Protein AF-A0A321LPD8-F1 (afdb_monomer)

Sequence (137 aa):
MNRRIETPFNSIENAQHYIKLLGETVAEAKGDIDHEIELATTQKSQRHVQALRLVEYNLEKLEGYLSAVGRTLNDLRSLRRLLLEEKPVARKAEHPRPATISQPAANPAPDSIPLRFGKWGRLQNVNTIPSARIRGL

Secondary structure (DSSP, 8-state):
-------TTSSHHHHHHHHHHHHHHHHHHHHHHHHHHHHHHHTT-HHHHHHHHHHHHHHHHHHHHHHHHHHHHHHHHHHHHHHHHSS--------------------PPP---------------------------

Structure (mmCIF, N/CA/C/O backbone):
data_AF-A0A321LPD8-F1
#
_entry.id   AF-A0A321LPD8-F1
#
loop_
_atom_site.group_PDB
_atom_site.id
_atom_site.type_symbol
_atom_site.label_atom_id
_atom_site.label_alt_id
_atom_site.label_comp_id
_atom_site.label_asym_id
_atom_site.label_entity_id
_atom_site.label_seq_id
_atom_site.pdbx_PDB_ins_code
_atom_site.Cartn_x
_atom_site.Cartn_y
_atom_site.Cartn_z
_atom_site.occupancy
_atom_site.B_iso_or_equiv
_atom_site.auth_seq_id
_atom_site.auth_comp_id
_atom_site.auth_asym_id
_atom_site.auth_atom_id
_atom_site.pdbx_PDB_model_num
ATOM 1 N N . MET A 1 1 ? 15.276 -32.677 -18.043 1.00 35.47 1 MET A N 1
ATOM 2 C CA . MET A 1 1 ? 14.279 -31.587 -18.138 1.00 35.47 1 MET A CA 1
ATOM 3 C C . MET A 1 1 ? 14.650 -30.501 -17.132 1.00 35.47 1 MET A C 1
ATOM 5 O O . MET A 1 1 ? 14.386 -30.672 -15.949 1.00 35.47 1 MET A O 1
ATOM 9 N N . ASN A 1 2 ? 15.313 -29.424 -17.567 1.00 41.00 2 ASN A N 1
ATOM 10 C CA . ASN A 1 2 ? 15.616 -28.283 -16.695 1.00 41.00 2 ASN A CA 1
ATOM 11 C C . ASN A 1 2 ? 14.328 -27.496 -16.440 1.00 41.00 2 ASN A C 1
ATOM 13 O O . ASN A 1 2 ? 13.975 -26.618 -17.227 1.00 41.00 2 ASN A O 1
ATOM 17 N N . ARG A 1 3 ? 13.631 -27.792 -15.339 1.00 48.41 3 ARG A N 1
ATOM 18 C CA . ARG A 1 3 ? 12.664 -26.856 -14.758 1.00 48.41 3 ARG A CA 1
ATOM 19 C C . ARG A 1 3 ? 13.488 -25.661 -14.275 1.00 48.41 3 ARG A C 1
ATOM 21 O O . ARG A 1 3 ? 14.029 -25.693 -13.174 1.00 48.41 3 ARG A O 1
ATOM 28 N N . ARG A 1 4 ? 13.690 -24.653 -15.133 1.00 56.25 4 ARG A N 1
ATOM 29 C CA . ARG A 1 4 ? 14.154 -23.344 -14.663 1.00 56.25 4 ARG A CA 1
ATOM 30 C C . ARG A 1 4 ? 13.108 -22.924 -13.645 1.00 56.25 4 ARG A C 1
ATOM 32 O O . ARG A 1 4 ? 11.960 -22.721 -14.017 1.00 56.25 4 ARG A O 1
ATOM 39 N N . ILE A 1 5 ? 13.472 -22.937 -12.371 1.00 57.66 5 ILE A N 1
ATOM 40 C CA . ILE A 1 5 ? 12.623 -22.416 -11.309 1.00 57.66 5 ILE A CA 1
ATOM 41 C C . ILE A 1 5 ? 12.406 -20.957 -11.701 1.00 57.66 5 ILE A C 1
ATOM 43 O O . ILE A 1 5 ? 13.352 -20.170 -11.679 1.00 57.66 5 ILE A O 1
ATOM 47 N N . GLU A 1 6 ? 11.214 -20.628 -12.195 1.00 55.97 6 GLU A N 1
ATOM 48 C CA . GLU A 1 6 ? 10.826 -19.251 -12.467 1.00 55.97 6 GLU A CA 1
ATOM 49 C C . GLU A 1 6 ? 10.708 -18.575 -11.109 1.00 55.97 6 GLU A C 1
ATOM 51 O O . GLU A 1 6 ? 9.672 -18.597 -10.452 1.00 55.97 6 GLU A O 1
ATOM 56 N N . THR A 1 7 ? 11.837 -18.074 -10.617 1.00 65.62 7 THR A N 1
ATOM 57 C CA . THR A 1 7 ? 11.855 -17.313 -9.383 1.00 65.62 7 THR A CA 1
ATOM 58 C C . THR A 1 7 ? 11.102 -16.004 -9.636 1.00 65.62 7 THR A C 1
ATOM 60 O O . THR A 1 7 ? 11.285 -15.389 -10.694 1.00 65.62 7 THR A O 1
ATOM 63 N N . PRO A 1 8 ? 10.272 -15.542 -8.684 1.00 65.69 8 PRO A N 1
ATOM 64 C CA . PRO A 1 8 ? 9.448 -14.337 -8.842 1.00 65.69 8 PRO A CA 1
ATOM 65 C C . PRO A 1 8 ? 10.264 -13.053 -9.108 1.00 65.69 8 PRO A C 1
ATOM 67 O O . PRO A 1 8 ? 9.717 -12.024 -9.485 1.00 65.69 8 PRO A O 1
ATOM 70 N N . PHE A 1 9 ? 11.590 -13.114 -8.962 1.00 75.94 9 PHE A N 1
ATOM 71 C CA . PHE A 1 9 ? 12.514 -11.989 -9.120 1.00 75.94 9 PHE A CA 1
ATOM 72 C C . PHE A 1 9 ? 13.560 -12.210 -10.221 1.00 75.94 9 PHE A C 1
ATOM 74 O O . PHE A 1 9 ? 14.625 -11.600 -10.208 1.00 75.94 9 PHE A O 1
ATOM 81 N N . ASN A 1 10 ? 13.285 -13.091 -11.185 1.00 80.62 10 ASN A N 1
ATOM 82 C CA . ASN A 1 10 ? 14.197 -13.378 -12.300 1.00 80.62 10 ASN A CA 1
ATOM 83 C C . ASN A 1 10 ? 14.346 -12.227 -13.321 1.00 80.62 10 ASN A C 1
ATOM 85 O O . ASN A 1 10 ? 15.219 -12.289 -14.186 1.00 80.62 10 ASN A O 1
ATOM 89 N N . SER A 1 11 ? 13.493 -11.203 -13.257 1.00 84.31 11 SER A N 1
ATOM 90 C CA . SER A 1 11 ? 13.489 -10.055 -14.167 1.00 84.31 11 SER A CA 1
ATOM 91 C C . SER A 1 11 ? 12.855 -8.826 -13.511 1.00 84.31 11 SER A C 1
ATOM 93 O O . SER A 1 11 ? 12.091 -8.948 -12.550 1.00 84.31 11 SER A O 1
ATOM 95 N N . ILE A 1 12 ? 13.159 -7.636 -14.043 1.00 85.62 12 ILE A N 1
ATOM 96 C CA . ILE A 1 12 ? 12.582 -6.362 -13.575 1.00 85.62 12 ILE A CA 1
ATOM 97 C C . ILE A 1 12 ? 11.066 -6.354 -13.807 1.00 85.62 12 ILE A C 1
ATOM 99 O O . ILE A 1 12 ? 10.311 -5.847 -12.982 1.00 85.62 12 ILE A O 1
ATOM 103 N N . GLU A 1 13 ? 10.613 -6.964 -14.901 1.00 85.25 13 GLU A N 1
ATOM 104 C CA . GLU A 1 13 ? 9.205 -7.102 -15.255 1.00 85.25 13 GLU A CA 1
ATOM 105 C C . GLU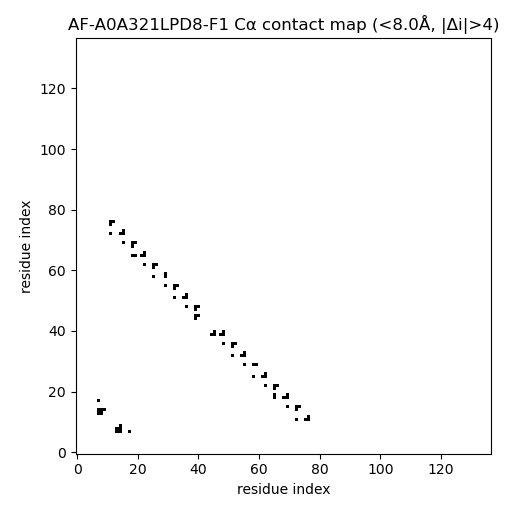 A 1 13 ? 8.445 -7.967 -14.233 1.00 85.25 13 GLU A C 1
ATOM 107 O O . GLU A 1 13 ? 7.360 -7.589 -13.789 1.00 85.25 13 GLU A O 1
ATOM 112 N N . ASN A 1 14 ? 9.036 -9.088 -13.805 1.00 87.25 14 ASN A N 1
ATOM 113 C CA . ASN A 1 14 ? 8.447 -9.956 -12.783 1.00 87.25 14 ASN A CA 1
ATOM 114 C C . ASN A 1 14 ? 8.459 -9.292 -11.395 1.00 87.25 14 ASN A C 1
ATOM 116 O O . ASN A 1 14 ? 7.451 -9.299 -10.691 1.00 87.25 14 ASN A O 1
ATOM 120 N N . ALA A 1 15 ? 9.551 -8.603 -11.045 1.00 90.25 15 ALA A N 1
ATOM 121 C CA . ALA A 1 15 ? 9.624 -7.815 -9.816 1.00 90.25 15 ALA A CA 1
ATOM 122 C C . ALA A 1 15 ? 8.554 -6.707 -9.778 1.00 90.25 15 ALA A C 1
ATOM 124 O O . ALA A 1 15 ? 7.912 -6.508 -8.750 1.00 90.25 15 ALA A O 1
ATOM 125 N N . GLN A 1 16 ? 8.306 -6.019 -10.899 1.00 88.75 16 GLN A N 1
ATOM 126 C CA . GLN A 1 16 ? 7.247 -5.010 -10.999 1.00 88.75 16 GLN A CA 1
ATOM 127 C C . GLN A 1 16 ? 5.859 -5.622 -10.767 1.00 88.75 16 GLN A C 1
ATOM 129 O O . GLN A 1 16 ? 5.040 -5.035 -10.058 1.00 88.75 16 GLN A O 1
ATOM 134 N N . HIS A 1 17 ? 5.596 -6.797 -11.343 1.00 89.00 17 HIS A N 1
ATOM 135 C CA . HIS A 1 17 ? 4.343 -7.515 -11.121 1.00 89.00 17 HIS A CA 1
ATOM 136 C C . HIS A 1 17 ? 4.185 -7.906 -9.646 1.00 89.00 17 HIS A C 1
ATOM 138 O O . HIS A 1 17 ? 3.147 -7.628 -9.049 1.00 89.00 17 HIS A O 1
ATOM 144 N N . TYR A 1 18 ? 5.231 -8.450 -9.024 1.00 92.31 18 TYR A N 1
ATOM 145 C CA . TYR A 1 18 ? 5.203 -8.808 -7.608 1.00 92.31 18 TYR A CA 1
ATOM 146 C C . TYR A 1 18 ? 4.922 -7.603 -6.700 1.00 92.31 18 TYR A C 1
ATOM 148 O O . TYR A 1 18 ? 4.088 -7.690 -5.805 1.00 92.31 18 TYR A O 1
ATOM 156 N N . ILE A 1 19 ? 5.563 -6.454 -6.949 1.00 93.38 19 ILE A N 1
ATOM 157 C CA . ILE A 1 19 ? 5.321 -5.226 -6.172 1.00 93.38 19 ILE A CA 1
ATOM 158 C C . ILE A 1 19 ? 3.871 -4.751 -6.310 1.00 93.38 19 ILE A C 1
ATOM 160 O O . ILE A 1 19 ? 3.298 -4.260 -5.339 1.00 93.38 19 ILE A O 1
ATOM 164 N N . LYS A 1 20 ? 3.258 -4.929 -7.485 1.00 91.12 20 LYS A N 1
ATOM 165 C CA . LYS A 1 20 ? 1.841 -4.620 -7.685 1.00 91.12 20 LYS A CA 1
ATOM 166 C C . LYS A 1 20 ? 0.943 -5.532 -6.845 1.00 91.12 20 LYS A C 1
ATOM 168 O O . LYS A 1 20 ? 0.102 -5.016 -6.119 1.00 91.12 20 LYS A O 1
ATOM 173 N N . LEU A 1 21 ? 1.158 -6.848 -6.909 1.00 94.38 21 LEU A N 1
ATOM 174 C CA . LEU A 1 21 ? 0.396 -7.825 -6.120 1.00 94.38 21 LEU A CA 1
ATOM 175 C C . LEU A 1 21 ? 0.543 -7.562 -4.619 1.00 94.38 21 LEU A C 1
ATOM 177 O O . LEU A 1 21 ? -0.440 -7.540 -3.890 1.00 94.38 21 LEU A O 1
ATOM 181 N N . LEU A 1 22 ? 1.764 -7.275 -4.166 1.00 94.69 22 LEU A N 1
ATOM 182 C CA . LEU A 1 22 ? 2.019 -6.919 -2.776 1.00 94.69 22 LEU A CA 1
ATOM 183 C C . LEU A 1 22 ? 1.276 -5.638 -2.368 1.00 94.69 22 LEU A C 1
ATOM 185 O O . LEU A 1 22 ? 0.743 -5.571 -1.267 1.00 94.69 22 LEU A O 1
ATOM 189 N N . GLY A 1 23 ? 1.211 -4.635 -3.248 1.00 95.19 23 GLY A N 1
ATOM 190 C CA . GLY A 1 23 ? 0.423 -3.424 -3.012 1.00 95.19 23 GLY A CA 1
ATOM 191 C C . GLY A 1 23 ? -1.075 -3.703 -2.868 1.00 95.19 23 GLY A C 1
ATOM 192 O O . GLY A 1 23 ? -1.711 -3.130 -1.989 1.00 95.19 23 GLY A O 1
ATOM 193 N N . GLU A 1 24 ? -1.623 -4.608 -3.681 1.00 94.75 24 GLU A N 1
ATOM 194 C CA . GLU A 1 24 ? -3.024 -5.046 -3.590 1.00 94.75 24 GLU A CA 1
ATOM 195 C C . GLU A 1 24 ? -3.299 -5.743 -2.246 1.00 94.75 24 GLU A C 1
ATOM 197 O O . GLU A 1 24 ? -4.239 -5.369 -1.548 1.00 94.75 24 GLU A O 1
ATOM 202 N N . THR A 1 25 ? -2.427 -6.663 -1.819 1.00 96.50 25 THR A N 1
ATOM 203 C CA . THR A 1 25 ? -2.537 -7.333 -0.510 1.00 96.50 25 THR A CA 1
ATOM 204 C C . THR A 1 25 ? -2.419 -6.359 0.665 1.00 96.50 25 THR A C 1
ATOM 206 O O . THR A 1 25 ? -3.123 -6.497 1.661 1.00 96.50 25 THR A O 1
ATOM 209 N N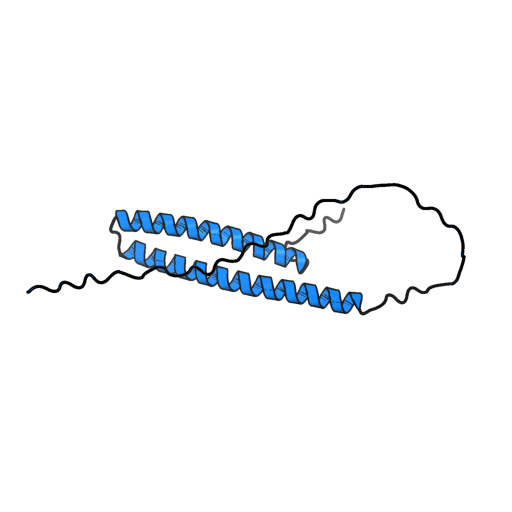 . VAL A 1 26 ? -1.544 -5.352 0.575 1.00 95.38 26 VAL A N 1
ATOM 210 C CA . VAL A 1 26 ? -1.430 -4.317 1.618 1.00 95.38 26 VAL A CA 1
ATOM 211 C C . VAL A 1 26 ? -2.699 -3.467 1.690 1.00 95.38 26 VAL A C 1
ATOM 213 O O . VAL A 1 26 ? -3.129 -3.125 2.788 1.00 95.38 26 VAL A O 1
ATOM 216 N N . ALA A 1 27 ? -3.317 -3.142 0.552 1.00 93.50 27 ALA A N 1
ATOM 2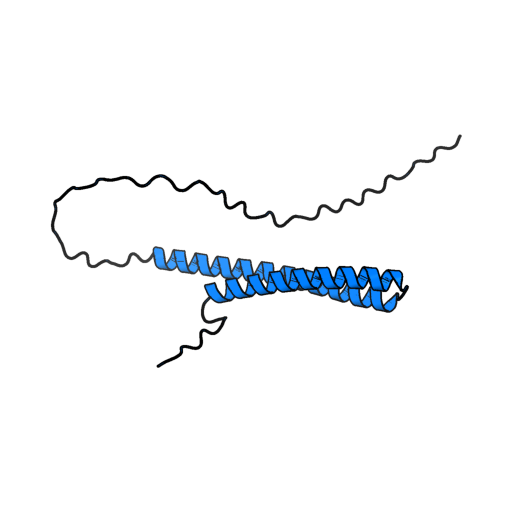17 C CA . ALA A 1 27 ? -4.573 -2.396 0.523 1.00 93.50 27 ALA A CA 1
ATOM 218 C C . ALA A 1 27 ? -5.739 -3.191 1.137 1.00 93.50 27 ALA A C 1
ATOM 220 O O . ALA A 1 27 ? -6.540 -2.615 1.870 1.00 93.50 27 ALA A O 1
ATOM 221 N N . GLU A 1 28 ? -5.804 -4.501 0.889 1.00 94.69 28 GLU A N 1
ATOM 222 C CA . GLU A 1 28 ? -6.766 -5.403 1.537 1.00 94.69 28 GLU A CA 1
ATOM 223 C C . GLU A 1 28 ? -6.564 -5.429 3.058 1.00 94.69 28 GLU A C 1
ATOM 225 O O . GLU A 1 28 ? -7.489 -5.128 3.808 1.00 94.69 28 GLU A O 1
ATOM 230 N N . ALA A 1 29 ? -5.324 -5.641 3.513 1.00 96.31 29 ALA A N 1
ATOM 231 C CA . ALA A 1 29 ? -4.995 -5.652 4.937 1.00 96.31 29 ALA A CA 1
ATOM 232 C C . ALA A 1 29 ? -5.325 -4.324 5.647 1.00 96.31 29 ALA A C 1
ATOM 234 O O . ALA A 1 29 ? -5.665 -4.328 6.828 1.00 96.31 29 ALA A O 1
ATOM 235 N N . LYS A 1 30 ? -5.241 -3.178 4.956 1.00 95.69 30 LYS A N 1
ATOM 236 C CA . LYS A 1 30 ? -5.697 -1.890 5.510 1.00 95.69 30 LYS A CA 1
ATOM 237 C C . LYS A 1 30 ? -7.203 -1.893 5.769 1.00 95.69 30 LYS A C 1
ATOM 239 O O . LYS A 1 30 ? -7.611 -1.479 6.846 1.00 95.69 30 LYS A O 1
ATOM 244 N N . GLY A 1 31 ? -8.000 -2.400 4.827 1.00 94.44 31 GLY A N 1
ATOM 245 C CA . GLY A 1 31 ? -9.450 -2.521 4.999 1.00 94.44 31 GLY A CA 1
ATOM 246 C C . GLY A 1 31 ? -9.833 -3.399 6.193 1.00 94.44 31 GLY A C 1
ATOM 247 O O . GLY A 1 31 ? -10.727 -3.039 6.958 1.00 94.44 31 GLY A O 1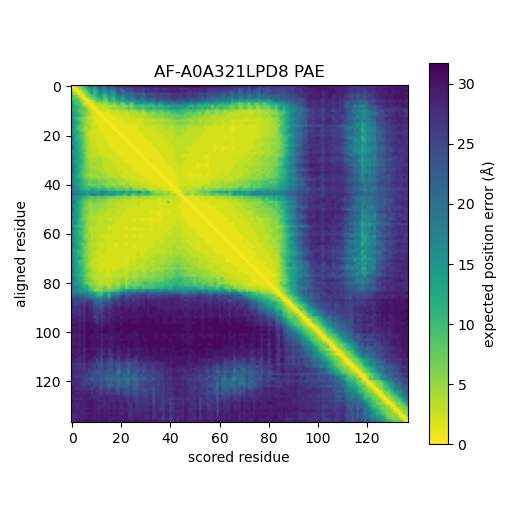
ATOM 248 N N . ASP A 1 32 ? -9.109 -4.500 6.406 1.00 96.56 32 ASP A N 1
ATOM 249 C CA . ASP A 1 32 ? -9.308 -5.369 7.573 1.00 96.56 32 ASP A CA 1
ATOM 250 C C . ASP A 1 32 ? -8.995 -4.641 8.891 1.00 96.56 32 ASP A C 1
ATOM 252 O O . ASP A 1 32 ? -9.752 -4.736 9.859 1.00 96.56 32 ASP A O 1
ATOM 256 N N . ILE A 1 33 ? -7.901 -3.872 8.932 1.00 96.69 33 ILE A N 1
ATOM 257 C CA . ILE A 1 33 ? -7.519 -3.089 10.116 1.00 96.69 33 ILE A CA 1
ATOM 258 C C . ILE A 1 33 ? -8.518 -1.964 10.394 1.00 96.69 33 ILE A C 1
ATOM 260 O O . ILE A 1 33 ? -8.841 -1.728 11.558 1.00 96.69 33 ILE A O 1
ATOM 264 N N . ASP A 1 34 ? -9.044 -1.304 9.363 1.00 94.75 34 ASP A N 1
ATOM 265 C CA . ASP A 1 34 ? -10.083 -0.284 9.520 1.00 94.75 34 ASP A CA 1
ATOM 266 C C . ASP A 1 34 ? -11.332 -0.880 10.184 1.00 94.75 34 ASP A C 1
ATOM 268 O O . ASP A 1 34 ? -11.859 -0.315 11.148 1.00 94.75 34 ASP A O 1
ATOM 272 N N . HIS A 1 35 ? -11.746 -2.076 9.753 1.00 95.38 35 HIS A N 1
ATOM 273 C CA . HIS A 1 35 ? -12.846 -2.804 10.381 1.00 95.38 35 HIS A CA 1
ATOM 274 C C . HIS A 1 35 ? -12.539 -3.182 11.841 1.00 95.38 35 HIS A C 1
ATOM 276 O O . HIS A 1 35 ? -13.363 -2.975 12.736 1.00 95.38 35 HIS A O 1
ATOM 282 N N . GLU A 1 36 ? -11.330 -3.673 12.120 1.00 94.94 36 GLU A N 1
ATOM 283 C CA . GLU A 1 36 ? -10.890 -4.019 13.477 1.00 94.94 36 GLU A CA 1
ATOM 284 C C . GLU A 1 36 ? -10.892 -2.788 14.407 1.00 94.94 36 GLU A C 1
ATOM 286 O O . GLU A 1 36 ? -11.276 -2.874 15.578 1.00 94.94 36 GLU A O 1
ATOM 291 N N . ILE A 1 37 ? -10.518 -1.610 13.893 1.00 94.56 37 ILE A N 1
ATOM 292 C CA . ILE A 1 37 ? -10.563 -0.342 14.633 1.00 94.56 37 ILE A CA 1
ATOM 293 C C . ILE A 1 37 ? -12.004 0.020 15.006 1.00 94.56 37 ILE A C 1
ATOM 295 O O . ILE A 1 37 ? -12.255 0.423 16.150 1.00 94.56 37 ILE A O 1
ATOM 299 N N . GLU A 1 38 ? -12.955 -0.118 14.081 1.00 94.88 38 GLU A N 1
ATOM 300 C CA . GLU A 1 38 ? -14.380 0.128 14.341 1.00 94.88 38 GLU A CA 1
ATOM 301 C C . GLU A 1 38 ? -14.919 -0.803 15.441 1.00 94.88 38 GLU A C 1
ATOM 303 O O . GLU A 1 38 ? -15.580 -0.354 16.392 1.00 94.88 38 GLU A O 1
ATOM 308 N N . LEU A 1 39 ? -14.563 -2.090 15.375 1.00 94.00 39 LEU A N 1
ATOM 309 C CA . LEU A 1 39 ? -14.928 -3.088 16.382 1.00 94.00 39 LEU A CA 1
ATOM 310 C C . LEU A 1 39 ? -14.311 -2.771 17.753 1.00 94.00 39 LEU A C 1
ATOM 312 O O . LEU A 1 39 ? -15.016 -2.758 18.768 1.00 94.00 39 LEU A O 1
ATOM 316 N N . ALA A 1 40 ? -13.013 -2.466 17.804 1.00 92.38 40 ALA A N 1
ATOM 317 C CA . ALA A 1 40 ? -12.302 -2.135 19.038 1.00 92.38 40 ALA A CA 1
ATOM 318 C C . ALA A 1 40 ? -12.818 -0.837 19.686 1.00 92.38 40 ALA A C 1
ATOM 320 O O . ALA A 1 40 ? -12.855 -0.719 20.918 1.00 92.38 40 ALA A O 1
ATOM 321 N N . THR A 1 41 ? -13.259 0.120 18.864 1.00 91.75 41 THR A N 1
ATOM 322 C CA . THR A 1 41 ? -13.867 1.378 19.318 1.00 91.75 41 THR A CA 1
ATOM 323 C C . THR A 1 41 ? -15.221 1.117 19.970 1.00 91.75 41 THR A C 1
ATOM 325 O O . THR A 1 41 ? -15.472 1.603 21.076 1.00 91.75 41 THR A O 1
ATOM 328 N N . THR A 1 42 ? -16.056 0.276 19.351 1.00 92.19 42 THR A N 1
ATOM 329 C CA . THR A 1 42 ? -17.341 -0.168 19.921 1.00 92.19 42 THR A CA 1
ATOM 330 C C . THR A 1 42 ? -17.156 -0.870 21.269 1.00 92.19 42 THR A C 1
ATOM 332 O O . THR A 1 42 ? -17.905 -0.627 22.214 1.00 92.19 42 THR A O 1
ATOM 335 N N . GLN A 1 43 ? -16.105 -1.682 21.395 1.00 91.62 43 GLN A N 1
ATOM 336 C CA . GLN A 1 43 ? -15.751 -2.394 22.628 1.00 91.62 43 GLN A CA 1
ATOM 337 C C . GLN A 1 43 ? -15.080 -1.505 23.696 1.00 91.62 43 GLN A C 1
ATOM 339 O O . GLN A 1 43 ? -14.720 -1.993 24.766 1.00 91.62 43 GLN A O 1
ATOM 344 N N . LYS A 1 44 ? -14.906 -0.198 23.436 1.00 87.50 44 LYS A N 1
ATOM 345 C CA . LYS A 1 44 ? -14.266 0.786 24.334 1.00 87.50 44 LYS A CA 1
ATOM 346 C C . LYS A 1 44 ? -12.840 0.410 24.768 1.00 87.50 44 LYS A C 1
ATOM 348 O O . LYS A 1 44 ? -12.351 0.892 25.792 1.00 87.50 44 LYS A O 1
ATOM 353 N N . SER A 1 45 ? -12.131 -0.392 23.974 1.00 89.75 45 SER A N 1
ATOM 354 C CA . SER A 1 45 ? -10.757 -0.806 24.276 1.00 89.75 45 SER A CA 1
ATOM 355 C C . SER A 1 45 ? -9.747 0.219 23.752 1.00 89.75 45 SER A C 1
ATOM 357 O O . SER A 1 45 ? -9.139 0.054 22.697 1.00 89.75 45 SER A O 1
ATOM 359 N N . GLN A 1 46 ? -9.558 1.312 24.498 1.00 91.31 46 GLN A N 1
ATOM 360 C CA . GLN A 1 46 ? -8.719 2.449 24.081 1.00 91.31 46 GLN A CA 1
ATOM 361 C C . GLN A 1 46 ? -7.277 2.054 23.721 1.00 91.31 46 GLN A C 1
ATOM 363 O O . GLN A 1 46 ? -6.740 2.518 22.719 1.00 91.31 46 GLN A O 1
ATOM 368 N N . ARG A 1 47 ? -6.655 1.161 24.501 1.00 94.12 47 ARG A N 1
ATOM 369 C CA . ARG A 1 47 ? -5.292 0.680 24.219 1.00 94.12 47 ARG A CA 1
ATOM 370 C C . ARG A 1 47 ? -5.229 -0.126 22.919 1.00 94.12 47 ARG A C 1
ATOM 372 O O . ARG A 1 47 ? -4.256 -0.004 22.182 1.00 94.12 47 ARG A O 1
ATOM 379 N N . HIS A 1 48 ? -6.252 -0.937 22.642 1.00 93.12 48 HIS A N 1
ATOM 380 C CA . HIS A 1 48 ? -6.314 -1.733 21.419 1.00 93.12 48 HIS A CA 1
ATOM 381 C C . HIS A 1 48 ? -6.478 -0.831 20.193 1.00 93.12 48 HIS A C 1
ATOM 383 O O . HIS A 1 48 ? -5.714 -0.953 19.242 1.00 93.12 48 HIS A O 1
ATOM 389 N N . VAL A 1 49 ? -7.373 0.159 20.273 1.00 95.56 49 VAL A N 1
ATOM 390 C CA . VAL A 1 49 ? -7.552 1.168 19.219 1.00 95.56 49 VAL A CA 1
ATOM 391 C C . VAL A 1 49 ? -6.239 1.899 18.923 1.00 95.56 49 VAL A C 1
ATOM 393 O O . VAL A 1 49 ? -5.865 2.028 17.764 1.00 95.56 49 VAL A O 1
ATOM 396 N N . GLN A 1 50 ? -5.494 2.334 19.946 1.00 96.12 50 GLN A N 1
ATOM 397 C CA . GLN A 1 50 ? -4.197 2.997 19.742 1.00 96.12 50 GLN A CA 1
ATOM 398 C C . GLN A 1 50 ? -3.175 2.100 19.031 1.00 96.12 50 GLN A C 1
ATOM 400 O O . GLN A 1 50 ? -2.452 2.572 18.155 1.00 96.12 50 GLN A O 1
ATOM 405 N N . ALA A 1 51 ? -3.120 0.813 19.385 1.00 97.12 51 ALA A N 1
ATOM 406 C CA . ALA A 1 51 ? -2.240 -0.141 18.718 1.00 97.12 51 ALA A CA 1
ATOM 407 C C . ALA A 1 51 ? -2.626 -0.326 17.242 1.00 97.12 51 ALA A C 1
ATOM 409 O O . ALA A 1 51 ? -1.754 -0.284 16.378 1.00 97.12 51 ALA A O 1
ATOM 410 N N . LEU A 1 52 ? -3.920 -0.454 16.942 1.00 96.94 52 LEU A N 1
ATOM 411 C CA . LEU A 1 52 ? -4.408 -0.605 15.571 1.00 96.94 52 LEU A CA 1
ATOM 412 C C . LEU A 1 52 ? -4.163 0.648 14.719 1.00 96.94 52 LEU A C 1
ATOM 414 O O . LEU A 1 52 ? -3.732 0.523 13.579 1.00 96.94 52 LEU A O 1
ATOM 418 N N . ARG A 1 53 ? -4.305 1.855 15.285 1.00 96.38 53 ARG A N 1
ATOM 419 C CA . ARG A 1 53 ? -3.923 3.110 14.605 1.00 96.38 53 ARG A CA 1
ATOM 420 C C . ARG A 1 53 ? -2.435 3.159 14.248 1.00 96.38 53 ARG A C 1
ATOM 422 O O . ARG A 1 53 ? -2.056 3.696 13.211 1.00 96.38 53 ARG A O 1
ATOM 429 N N . LEU A 1 54 ? -1.572 2.586 15.089 1.00 97.69 54 LEU A N 1
ATOM 430 C CA . LEU A 1 54 ? -0.150 2.470 14.767 1.00 97.69 54 LEU A CA 1
ATOM 431 C C . LEU A 1 54 ? 0.092 1.473 13.623 1.00 97.69 54 LEU A C 1
ATOM 433 O O . LEU A 1 54 ? 0.980 1.694 12.799 1.00 97.69 54 LEU A O 1
ATOM 437 N N . VAL A 1 55 ? -0.677 0.383 13.559 1.00 97.50 55 VAL A N 1
ATOM 438 C CA . VAL A 1 55 ? -0.617 -0.580 12.448 1.00 97.50 55 VAL A CA 1
ATOM 439 C C . VAL A 1 55 ? -1.081 0.071 11.145 1.00 97.50 55 VAL A C 1
ATOM 441 O O . VAL A 1 55 ? -0.341 0.015 10.165 1.00 97.50 55 VAL A O 1
ATOM 444 N N . GLU A 1 56 ? -2.227 0.756 11.156 1.00 96.75 56 GLU A N 1
ATOM 445 C CA . GLU A 1 56 ? -2.768 1.532 10.028 1.00 96.75 56 GLU A CA 1
ATOM 446 C C . GLU A 1 56 ? -1.706 2.486 9.455 1.00 96.75 56 GLU A C 1
ATOM 448 O O . GLU A 1 56 ? -1.373 2.414 8.272 1.00 96.75 56 GLU A O 1
ATOM 453 N N . TYR A 1 57 ? -1.062 3.286 10.313 1.00 97.06 57 TYR A N 1
ATOM 454 C CA . TYR A 1 57 ? 0.022 4.186 9.906 1.00 97.06 57 TYR A CA 1
ATOM 455 C C . TYR A 1 57 ? 1.212 3.458 9.253 1.00 97.06 57 TYR A C 1
ATOM 457 O O . TYR A 1 57 ? 1.783 3.926 8.265 1.00 97.06 57 TYR A O 1
ATOM 465 N N . ASN A 1 58 ? 1.616 2.301 9.786 1.00 97.56 58 ASN A N 1
ATOM 466 C CA . ASN A 1 58 ? 2.705 1.525 9.192 1.00 97.56 58 ASN A CA 1
ATOM 467 C C . ASN A 1 58 ? 2.315 0.925 7.832 1.00 97.56 58 ASN A C 1
ATOM 469 O O . ASN A 1 58 ? 3.168 0.854 6.944 1.00 97.56 58 ASN A O 1
ATOM 473 N N . LEU A 1 59 ? 1.051 0.537 7.646 1.00 96.69 59 LEU A N 1
ATOM 474 C CA . LEU A 1 59 ? 0.538 0.055 6.364 1.00 96.69 59 LEU A CA 1
ATOM 475 C C . LEU A 1 59 ? 0.472 1.177 5.321 1.00 96.69 59 LEU A C 1
ATOM 477 O O . LEU A 1 59 ? 0.910 0.973 4.190 1.00 96.69 59 LEU A O 1
ATOM 481 N N . GLU A 1 60 ? 0.029 2.380 5.695 1.00 95.38 60 GLU A N 1
ATOM 482 C CA . GLU A 1 60 ? 0.092 3.561 4.819 1.00 95.38 60 GLU A CA 1
ATOM 483 C C . GLU A 1 60 ? 1.528 3.876 4.389 1.00 95.38 60 GLU A C 1
ATOM 485 O O . GLU A 1 60 ? 1.814 4.138 3.216 1.00 95.38 60 GLU A O 1
ATOM 490 N N . LYS A 1 61 ? 2.466 3.811 5.337 1.00 96.94 61 LYS A N 1
ATOM 491 C CA . LYS A 1 61 ? 3.887 4.014 5.057 1.00 96.94 61 LYS A CA 1
ATOM 492 C C . LYS A 1 61 ? 4.428 2.957 4.088 1.00 96.94 61 LYS A C 1
ATOM 494 O O . LYS A 1 61 ? 5.177 3.297 3.170 1.00 96.94 61 LYS A O 1
ATOM 499 N N . LEU A 1 62 ? 4.047 1.692 4.274 1.00 96.75 62 LEU A N 1
ATOM 500 C CA . LEU A 1 62 ? 4.430 0.594 3.389 1.00 96.75 62 LEU A CA 1
ATOM 501 C C . LEU A 1 62 ? 3.882 0.794 1.970 1.00 96.75 62 LEU A C 1
ATOM 503 O O . LEU A 1 62 ? 4.637 0.668 1.008 1.00 96.75 62 LEU A O 1
ATOM 507 N N . GLU A 1 63 ? 2.614 1.176 1.831 1.00 94.31 63 GLU A N 1
ATOM 508 C CA . GLU A 1 63 ? 1.987 1.493 0.543 1.00 94.31 63 GLU A CA 1
ATOM 509 C C . GLU A 1 63 ? 2.755 2.599 -0.206 1.00 94.31 63 GLU A C 1
ATOM 511 O O . GLU A 1 63 ? 3.065 2.467 -1.396 1.00 94.31 63 GLU A O 1
ATOM 516 N N . GLY A 1 64 ? 3.158 3.655 0.510 1.00 94.25 64 GLY A N 1
ATOM 517 C CA . GLY A 1 64 ? 4.000 4.721 -0.034 1.00 94.25 64 GLY A CA 1
ATOM 518 C C . GLY A 1 64 ? 5.339 4.210 -0.579 1.00 94.25 64 GLY A C 1
ATOM 519 O O . GLY A 1 64 ? 5.746 4.586 -1.684 1.00 94.25 64 GLY A O 1
ATOM 520 N N . TYR A 1 65 ? 6.010 3.313 0.150 1.00 95.81 65 TYR A N 1
ATOM 521 C CA . TYR A 1 65 ? 7.253 2.694 -0.317 1.00 95.81 65 TYR A CA 1
ATOM 522 C C . TYR A 1 65 ? 7.046 1.801 -1.538 1.00 95.81 65 TYR A C 1
ATOM 524 O O . TYR A 1 65 ? 7.822 1.896 -2.488 1.00 95.81 65 TYR A O 1
ATOM 532 N N . LEU A 1 66 ? 5.996 0.980 -1.561 1.00 95.00 66 LEU A N 1
ATOM 533 C CA . LEU A 1 66 ? 5.689 0.120 -2.707 1.00 95.00 66 LEU A CA 1
ATOM 534 C C . LEU A 1 66 ? 5.394 0.943 -3.964 1.00 95.00 66 LEU A C 1
ATOM 536 O O . LEU A 1 66 ? 5.868 0.603 -5.049 1.00 95.00 66 LEU A O 1
ATOM 540 N N . SER A 1 67 ? 4.703 2.076 -3.816 1.00 92.75 67 SER A N 1
ATOM 541 C CA . SER A 1 67 ? 4.486 3.028 -4.908 1.00 92.75 67 SER A CA 1
ATOM 542 C C . SER A 1 67 ? 5.804 3.592 -5.448 1.00 92.75 67 SER A C 1
ATOM 544 O O . SER A 1 67 ? 6.024 3.615 -6.662 1.00 92.75 67 SER A O 1
ATOM 546 N N . ALA A 1 68 ? 6.709 4.012 -4.559 1.00 94.44 68 ALA A N 1
ATOM 547 C CA . ALA A 1 68 ? 8.019 4.531 -4.946 1.00 94.44 68 ALA A CA 1
ATOM 548 C C . ALA A 1 68 ? 8.871 3.465 -5.656 1.00 94.44 68 ALA A C 1
ATOM 550 O O . ALA A 1 68 ? 9.413 3.726 -6.728 1.00 94.44 68 ALA A O 1
ATOM 551 N N . VAL A 1 69 ? 8.930 2.247 -5.110 1.00 94.62 69 VAL A N 1
ATOM 552 C CA . VAL A 1 69 ? 9.660 1.121 -5.710 1.00 94.62 69 VAL A CA 1
ATOM 553 C C . VAL A 1 69 ? 9.080 0.756 -7.076 1.00 94.62 69 VAL A C 1
ATOM 555 O O . VAL A 1 69 ? 9.834 0.592 -8.034 1.00 94.62 69 VAL A O 1
ATOM 558 N N . GLY A 1 70 ? 7.752 0.687 -7.204 1.00 93.12 70 GLY A N 1
ATOM 559 C CA . GLY A 1 70 ? 7.082 0.400 -8.473 1.00 93.12 70 GLY A CA 1
ATOM 560 C C . GLY A 1 70 ? 7.397 1.427 -9.565 1.00 93.12 70 GLY A C 1
ATOM 561 O O . GLY A 1 70 ? 7.614 1.046 -10.718 1.00 93.12 70 GLY A O 1
ATOM 562 N N . ARG A 1 71 ? 7.489 2.717 -9.209 1.00 93.00 71 ARG A N 1
ATOM 563 C CA . ARG A 1 71 ? 7.924 3.784 -10.128 1.00 93.00 71 ARG A CA 1
ATOM 564 C C . ARG A 1 71 ? 9.376 3.590 -10.561 1.00 93.00 71 ARG A C 1
ATOM 566 O O . ARG A 1 71 ? 9.624 3.511 -11.758 1.00 93.00 71 ARG A O 1
ATOM 573 N N . THR A 1 72 ? 10.296 3.390 -9.615 1.00 94.12 72 THR A N 1
ATOM 574 C CA . THR A 1 72 ? 11.716 3.142 -9.918 1.00 94.12 72 THR A CA 1
ATOM 575 C C . THR A 1 72 ? 11.903 1.936 -10.841 1.00 94.12 72 THR A C 1
ATOM 577 O O . THR A 1 72 ? 12.665 2.002 -11.803 1.00 94.12 72 THR A O 1
ATOM 580 N N . LEU A 1 73 ? 11.184 0.833 -10.603 1.00 92.00 73 LEU A N 1
ATOM 581 C CA . LEU A 1 73 ? 11.239 -0.347 -11.473 1.00 92.00 73 LEU A CA 1
ATOM 582 C C . LEU A 1 73 ? 10.731 -0.046 -12.889 1.00 92.00 73 LEU A C 1
ATOM 584 O O . LEU A 1 73 ? 11.322 -0.505 -13.869 1.00 92.00 73 LEU A O 1
ATOM 588 N N . ASN A 1 74 ? 9.668 0.751 -13.017 1.00 91.75 74 ASN A N 1
ATOM 589 C CA . ASN A 1 74 ? 9.173 1.182 -14.320 1.00 91.75 74 ASN A CA 1
ATOM 590 C C . ASN A 1 74 ? 10.180 2.080 -15.058 1.00 91.75 74 ASN A C 1
ATOM 592 O O . ASN A 1 74 ? 10.346 1.939 -16.273 1.00 91.75 74 ASN A O 1
ATOM 596 N N . ASP A 1 75 ? 10.863 2.968 -14.341 1.00 90.88 75 ASP A N 1
ATOM 597 C CA . ASP A 1 75 ? 11.886 3.844 -14.911 1.00 90.88 75 ASP A CA 1
ATOM 598 C C . ASP A 1 75 ? 13.072 3.020 -15.424 1.00 90.88 75 ASP A C 1
ATOM 600 O O . ASP A 1 75 ? 13.477 3.170 -16.577 1.00 90.88 75 ASP A O 1
ATOM 604 N N . LEU A 1 76 ? 13.554 2.054 -14.634 1.00 92.12 76 LEU A N 1
ATOM 605 C CA . LEU A 1 76 ? 14.608 1.122 -15.050 1.00 92.12 76 LEU A CA 1
ATOM 606 C C . LEU A 1 76 ? 14.209 0.303 -16.284 1.00 92.12 76 LEU A C 1
ATOM 608 O O . LEU A 1 76 ? 15.015 0.122 -17.200 1.00 92.12 76 LEU A O 1
ATOM 612 N N . ARG A 1 77 ? 12.957 -0.165 -16.345 1.00 87.44 77 ARG A N 1
ATOM 613 C CA . ARG A 1 77 ? 12.420 -0.870 -17.517 1.00 87.44 77 ARG A CA 1
ATOM 614 C C . ARG A 1 77 ? 12.424 0.023 -18.759 1.00 87.44 77 ARG A C 1
ATOM 616 O O . ARG A 1 77 ? 12.799 -0.426 -19.841 1.00 87.44 77 ARG A O 1
ATOM 623 N N . SER A 1 78 ? 12.030 1.283 -18.598 1.00 88.50 78 SER A N 1
ATOM 624 C CA . SER A 1 78 ? 11.992 2.263 -19.685 1.00 88.50 78 SER A CA 1
ATOM 625 C C . SER A 1 78 ? 13.401 2.587 -20.187 1.00 88.50 78 SER A C 1
ATOM 627 O O . SER A 1 78 ? 13.639 2.549 -21.390 1.00 88.50 78 SER A O 1
ATOM 629 N N . LEU A 1 79 ? 14.361 2.793 -19.279 1.00 90.88 79 LEU A N 1
ATOM 630 C CA . LEU A 1 79 ? 15.770 3.015 -19.622 1.00 90.88 79 LEU A CA 1
ATOM 631 C C . LEU A 1 79 ? 16.381 1.820 -20.357 1.00 90.88 79 LEU A C 1
ATOM 633 O O . LEU A 1 79 ? 17.036 1.999 -21.380 1.00 90.88 79 LEU A O 1
ATOM 637 N N . ARG A 1 80 ? 16.126 0.591 -19.889 1.00 87.19 80 ARG A N 1
ATOM 638 C CA . ARG A 1 80 ? 16.569 -0.628 -20.580 1.00 87.19 80 ARG A CA 1
ATOM 639 C C . ARG A 1 80 ? 16.043 -0.675 -22.014 1.00 87.19 80 ARG A C 1
ATOM 641 O O . ARG A 1 80 ? 16.787 -1.038 -22.919 1.00 87.19 80 ARG A O 1
ATOM 648 N N . ARG A 1 81 ? 14.769 -0.328 -22.213 1.00 86.75 81 ARG A N 1
ATOM 649 C CA . ARG A 1 81 ? 14.135 -0.319 -23.533 1.00 86.75 81 ARG A CA 1
ATOM 650 C C . ARG A 1 81 ? 14.777 0.718 -24.455 1.00 86.75 81 ARG A C 1
ATOM 652 O O . ARG A 1 81 ? 15.180 0.347 -25.548 1.00 86.75 81 ARG A O 1
ATOM 659 N N . LEU A 1 82 ? 14.948 1.955 -23.990 1.00 89.69 82 LEU A N 1
ATOM 660 C CA . LEU A 1 82 ? 15.585 3.026 -24.765 1.00 89.69 82 LEU A CA 1
ATOM 661 C C . LEU A 1 82 ? 17.017 2.659 -25.175 1.00 89.69 82 LEU A C 1
ATOM 663 O O . LEU A 1 82 ? 17.344 2.695 -26.355 1.00 89.69 82 LEU A O 1
ATOM 667 N N . LEU A 1 83 ? 17.841 2.198 -24.230 1.00 87.56 83 LEU A N 1
ATOM 668 C CA . LEU A 1 83 ? 19.238 1.833 -24.500 1.00 87.56 83 LEU A CA 1
ATOM 669 C C . LEU A 1 83 ? 1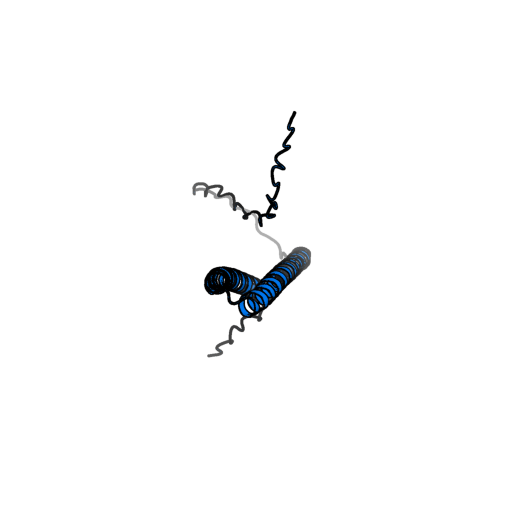9.387 0.645 -25.466 1.00 87.56 83 LEU A C 1
ATOM 671 O O . LEU A 1 83 ? 20.389 0.539 -26.173 1.00 87.56 83 LEU A O 1
ATOM 675 N N . LEU A 1 84 ? 18.422 -0.279 -25.482 1.00 79.25 84 LEU A N 1
ATOM 676 C CA . LEU A 1 84 ? 18.427 -1.422 -26.399 1.00 79.25 84 LEU A CA 1
ATOM 677 C C . LEU A 1 84 ? 17.832 -1.079 -27.770 1.00 79.25 84 LEU A C 1
ATOM 679 O O . LEU A 1 84 ? 18.291 -1.630 -28.767 1.00 79.25 84 LEU A O 1
ATOM 683 N N . GLU A 1 85 ? 16.844 -0.184 -27.834 1.00 69.12 85 GLU A N 1
ATOM 684 C CA . GLU A 1 85 ? 16.257 0.315 -29.086 1.00 69.12 85 GLU A CA 1
ATOM 685 C C . GLU A 1 85 ? 17.208 1.280 -29.822 1.00 69.12 85 GLU A C 1
ATOM 687 O O . GLU A 1 85 ? 17.246 1.279 -31.052 1.00 69.12 85 GLU A O 1
ATOM 692 N N . GLU A 1 86 ? 18.042 2.032 -29.095 1.00 59.44 86 GLU A N 1
ATOM 693 C CA . GLU A 1 86 ? 19.081 2.918 -29.648 1.00 59.44 86 GLU A CA 1
ATOM 694 C C . GLU A 1 86 ? 20.305 2.190 -30.205 1.00 59.44 86 GLU A C 1
ATOM 696 O O . GLU A 1 86 ? 21.108 2.792 -30.917 1.00 59.44 86 GLU A O 1
ATOM 701 N N . LYS A 1 87 ? 20.467 0.895 -29.919 1.00 56.75 87 LYS A N 1
ATOM 702 C CA . LYS A 1 87 ? 21.438 0.065 -30.623 1.00 56.75 87 LYS A CA 1
ATOM 703 C C . LYS A 1 87 ? 20.726 -0.460 -31.865 1.00 56.75 87 LYS A C 1
ATOM 705 O O . LYS A 1 87 ? 20.091 -1.514 -31.762 1.00 56.75 87 LYS A O 1
ATOM 710 N N . PRO A 1 88 ? 20.804 0.204 -33.044 1.00 48.53 88 PRO A N 1
ATOM 711 C CA . PRO A 1 88 ? 20.380 -0.455 -34.257 1.00 48.53 88 PRO A CA 1
ATOM 712 C C . PRO A 1 88 ? 21.192 -1.735 -34.284 1.00 48.53 88 PRO A C 1
ATOM 714 O O . PRO A 1 88 ? 22.426 -1.721 -34.311 1.00 48.53 88 PRO A O 1
ATOM 717 N N . VAL A 1 89 ? 20.491 -2.863 -34.207 1.00 48.84 89 VAL A N 1
ATOM 718 C CA . VAL A 1 89 ? 21.017 -4.104 -34.735 1.00 48.84 89 VAL A CA 1
ATOM 719 C C . VAL A 1 89 ? 21.523 -3.678 -36.096 1.00 48.84 89 VAL A C 1
ATOM 721 O O . VAL A 1 89 ? 20.720 -3.298 -36.953 1.00 48.84 89 VAL A O 1
ATOM 724 N N . ALA A 1 90 ? 22.846 -3.625 -36.249 1.00 46.59 90 ALA A N 1
ATOM 725 C CA . ALA A 1 90 ? 23.493 -3.626 -37.534 1.00 46.59 90 ALA A CA 1
ATOM 726 C C . ALA A 1 90 ? 23.023 -4.938 -38.149 1.00 46.59 90 ALA A C 1
ATOM 728 O O . ALA A 1 90 ? 23.660 -5.983 -38.032 1.00 46.59 90 ALA A O 1
ATOM 729 N N . ARG A 1 91 ? 21.800 -4.905 -38.689 1.00 47.03 91 ARG A N 1
ATOM 730 C CA . ARG A 1 91 ? 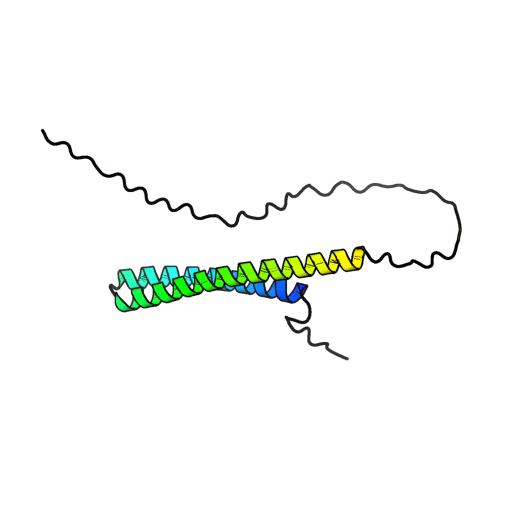21.289 -5.890 -39.602 1.00 47.03 91 ARG A CA 1
ATOM 731 C C . ARG A 1 91 ? 22.322 -5.774 -40.687 1.00 47.03 91 ARG A C 1
ATOM 733 O O . ARG A 1 91 ? 22.381 -4.767 -41.389 1.00 47.03 91 ARG A O 1
ATOM 740 N N . LYS A 1 92 ? 23.224 -6.745 -40.694 1.00 46.69 92 LYS A N 1
ATOM 741 C CA . LYS A 1 92 ? 24.081 -7.060 -41.812 1.00 46.69 92 LYS A CA 1
ATOM 742 C C . LYS A 1 92 ? 23.110 -7.280 -42.969 1.00 46.69 92 LYS A C 1
ATOM 744 O O . LYS A 1 92 ? 22.581 -8.368 -43.154 1.00 46.69 92 LYS A O 1
ATOM 749 N N . ALA A 1 93 ? 22.730 -6.181 -43.610 1.00 48.97 93 ALA A N 1
ATOM 750 C CA . ALA A 1 93 ? 21.855 -6.141 -44.755 1.00 48.97 93 ALA A CA 1
ATOM 751 C C . ALA A 1 93 ? 22.747 -6.513 -45.929 1.00 48.97 93 ALA A C 1
ATOM 753 O O . ALA A 1 93 ? 23.274 -5.672 -46.655 1.00 48.97 93 ALA A O 1
ATOM 754 N N . GLU A 1 94 ? 22.992 -7.812 -46.024 1.00 42.62 94 GLU A N 1
ATOM 755 C CA . GLU A 1 94 ? 23.444 -8.444 -47.244 1.00 42.62 94 GLU A CA 1
ATOM 756 C C . GLU A 1 94 ? 22.331 -8.203 -48.285 1.00 42.62 94 GLU A C 1
ATOM 758 O O . GLU A 1 94 ? 21.178 -8.594 -48.105 1.00 42.62 94 GLU A O 1
ATOM 763 N N . HIS A 1 95 ? 22.670 -7.397 -49.291 1.00 45.97 95 HIS A N 1
ATOM 764 C CA . HIS A 1 95 ? 21.895 -7.035 -50.486 1.00 45.97 95 HIS A CA 1
ATOM 765 C C . HIS A 1 95 ? 21.394 -8.277 -51.282 1.00 45.97 95 HIS A C 1
ATOM 767 O O . HIS A 1 95 ? 21.935 -9.362 -51.092 1.00 45.97 95 HIS A O 1
ATOM 773 N N . PRO A 1 96 ? 20.573 -8.139 -52.352 1.00 54.59 96 PRO A N 1
ATOM 774 C CA . PRO A 1 96 ? 19.282 -7.440 -52.497 1.00 54.59 96 PRO A CA 1
ATOM 775 C C . PRO A 1 96 ? 18.251 -8.312 -53.279 1.00 54.59 96 PRO A C 1
ATOM 777 O O . PRO A 1 96 ? 18.643 -9.231 -53.983 1.00 54.59 96 PRO A O 1
ATOM 780 N N . ARG A 1 97 ? 16.943 -8.001 -53.278 1.00 36.22 97 ARG A N 1
ATOM 781 C CA . ARG A 1 97 ? 16.036 -8.301 -54.422 1.00 36.22 97 ARG A CA 1
ATOM 782 C C . ARG A 1 97 ? 14.767 -7.427 -54.366 1.00 36.22 97 ARG A C 1
ATOM 784 O O . ARG A 1 97 ? 14.107 -7.434 -53.328 1.00 36.22 97 ARG A O 1
ATOM 791 N N . PRO A 1 98 ? 14.413 -6.686 -55.437 1.00 49.91 98 PRO A N 1
ATOM 792 C CA . PRO A 1 98 ? 13.158 -5.945 -55.528 1.00 49.91 98 PRO A CA 1
ATOM 793 C C . PRO A 1 98 ? 12.045 -6.771 -56.207 1.00 49.91 98 PRO A C 1
ATOM 795 O O . PRO A 1 98 ? 12.333 -7.725 -56.927 1.00 49.91 98 PRO A O 1
ATOM 798 N N . ALA A 1 99 ? 10.802 -6.307 -56.018 1.00 43.09 99 ALA A N 1
ATOM 799 C CA . ALA A 1 99 ? 9.514 -6.831 -56.510 1.00 43.09 99 ALA A CA 1
ATOM 800 C C . ALA A 1 99 ? 9.005 -8.072 -55.740 1.00 43.09 99 ALA A C 1
ATOM 802 O O . ALA A 1 99 ? 9.725 -9.040 -55.546 1.00 43.09 99 ALA A O 1
ATOM 803 N N . THR A 1 100 ? 7.791 -8.088 -55.183 1.00 42.62 100 THR A N 1
ATOM 804 C CA . THR A 1 100 ? 6.520 -7.807 -55.860 1.00 42.62 100 THR A CA 1
ATOM 805 C C . THR A 1 100 ? 5.441 -7.377 -54.859 1.00 42.62 100 THR A C 1
ATOM 807 O O . THR A 1 100 ? 5.315 -7.927 -53.768 1.00 42.62 100 THR A O 1
ATOM 810 N N . ILE A 1 101 ? 4.660 -6.380 -55.271 1.00 49.50 101 ILE A N 1
ATOM 811 C CA . ILE A 1 101 ? 3.449 -5.857 -54.632 1.00 49.50 101 ILE A CA 1
ATOM 812 C C . ILE A 1 101 ? 2.383 -6.956 -54.552 1.00 49.50 101 ILE A C 1
ATOM 814 O O . ILE A 1 101 ? 2.083 -7.563 -55.576 1.00 49.50 101 ILE A O 1
ATOM 818 N N . SER A 1 102 ? 1.768 -7.155 -53.379 1.00 45.19 102 SER A N 1
ATOM 819 C CA . SER A 1 102 ? 0.375 -7.622 -53.221 1.00 45.19 102 SER A CA 1
ATOM 820 C C . SER A 1 102 ? -0.083 -7.494 -51.758 1.00 45.19 102 SER A C 1
ATOM 822 O O . SER A 1 102 ? 0.170 -8.364 -50.932 1.00 45.19 102 SER A O 1
ATOM 824 N N . GLN A 1 103 ? -0.772 -6.395 -51.439 1.00 47.97 103 GLN A N 1
ATOM 825 C CA . GLN A 1 103 ? -1.911 -6.413 -50.507 1.00 47.97 103 GLN A CA 1
ATOM 826 C C . GLN A 1 103 ? -3.150 -6.715 -51.363 1.00 47.97 103 GLN A C 1
ATOM 828 O O . GLN A 1 103 ? -3.212 -6.190 -52.478 1.00 47.97 103 GLN A O 1
ATOM 833 N N . PRO A 1 104 ? -4.122 -7.528 -50.901 1.00 49.72 104 PRO A N 1
ATOM 834 C CA . PRO A 1 104 ? -5.121 -6.985 -49.972 1.00 49.72 104 PRO A CA 1
ATOM 835 C C . PRO A 1 104 ? -5.771 -8.008 -49.013 1.00 49.72 104 PRO A C 1
ATOM 837 O O . PRO A 1 104 ? -5.864 -9.191 -49.315 1.00 49.72 104 PRO A O 1
ATOM 840 N N . ALA A 1 105 ? -6.283 -7.518 -47.878 1.00 35.19 105 ALA A N 1
ATOM 841 C CA . ALA A 1 105 ? -7.678 -7.692 -47.433 1.00 35.19 105 ALA A CA 1
ATOM 842 C C . ALA A 1 105 ? -7.814 -7.495 -45.910 1.00 35.19 105 ALA A C 1
ATOM 844 O O . ALA A 1 105 ? -7.239 -8.228 -45.115 1.00 35.19 105 ALA A O 1
ATOM 845 N N . ALA A 1 106 ? -8.598 -6.470 -45.567 1.00 45.66 106 ALA A N 1
ATOM 846 C CA . ALA A 1 106 ? -9.523 -6.360 -44.441 1.00 45.66 106 ALA A CA 1
ATOM 847 C C . ALA A 1 106 ? -9.223 -7.123 -43.135 1.00 45.66 106 ALA A C 1
ATOM 849 O O . ALA A 1 106 ? -9.410 -8.330 -43.050 1.00 45.66 106 ALA A O 1
ATOM 850 N N . ASN A 1 107 ? -8.976 -6.360 -42.066 1.00 53.88 107 ASN A N 1
ATOM 851 C CA . ASN A 1 107 ? -9.612 -6.622 -40.776 1.00 53.88 107 ASN A CA 1
ATOM 852 C C . ASN A 1 107 ? -9.955 -5.289 -40.085 1.00 53.88 107 ASN A C 1
ATOM 854 O O . ASN A 1 107 ? -9.156 -4.350 -40.161 1.00 53.88 107 ASN A O 1
ATOM 858 N N . PRO A 1 108 ? -11.154 -5.174 -39.485 1.00 50.91 108 PRO A N 1
ATOM 859 C CA . PRO A 1 108 ? -11.675 -3.923 -38.952 1.00 50.91 108 PRO A CA 1
ATOM 860 C C . PRO A 1 108 ? -10.961 -3.520 -37.658 1.00 50.91 108 PRO A C 1
ATOM 862 O O . PRO A 1 108 ? -10.406 -4.352 -36.941 1.00 50.91 108 PRO A O 1
ATOM 865 N N . ALA A 1 109 ? -10.972 -2.214 -37.397 1.00 55.75 109 ALA A N 1
ATOM 866 C CA . ALA A 1 109 ? -10.359 -1.577 -36.240 1.00 55.75 109 ALA A CA 1
ATOM 867 C C . ALA A 1 109 ? -10.763 -2.253 -34.916 1.00 55.75 109 ALA A C 1
ATOM 869 O O . ALA A 1 109 ? -11.957 -2.454 -34.696 1.00 55.75 109 ALA A O 1
ATOM 870 N N . PRO A 1 110 ? -9.819 -2.546 -34.003 1.00 47.41 110 PRO A N 1
ATOM 871 C CA . PRO A 1 110 ? -10.171 -2.748 -32.615 1.00 47.41 110 PRO A CA 1
ATOM 872 C C . PRO A 1 110 ? -10.379 -1.384 -31.959 1.00 47.41 110 PRO A C 1
ATOM 874 O O . PRO A 1 110 ? -9.597 -0.445 -32.136 1.00 47.41 110 PRO A O 1
ATOM 877 N N . ASP A 1 111 ? -11.471 -1.314 -31.218 1.00 45.78 111 ASP A N 1
ATOM 878 C CA . ASP A 1 111 ? -11.929 -0.181 -30.444 1.00 45.78 111 ASP A CA 1
ATOM 879 C C . ASP A 1 111 ? -10.798 0.544 -29.712 1.00 45.78 111 ASP A C 1
ATOM 881 O O . ASP A 1 111 ? -9.936 -0.047 -29.055 1.00 45.78 111 ASP A O 1
ATOM 885 N N . SER A 1 112 ? -10.856 1.872 -29.775 1.00 46.75 112 SER A N 1
ATOM 886 C CA . SER A 1 112 ? -10.180 2.720 -28.805 1.00 46.75 112 SER A CA 1
ATOM 887 C C . SER A 1 112 ? -10.788 2.447 -27.432 1.00 46.75 112 SER A C 1
ATOM 889 O O . SER A 1 112 ? -11.752 3.090 -27.031 1.00 46.75 112 SER A O 1
ATOM 891 N N . ILE A 1 113 ? -10.226 1.490 -26.698 1.00 52.81 113 ILE A N 1
ATOM 892 C CA . ILE A 1 113 ? -10.380 1.431 -25.249 1.00 52.81 113 ILE A CA 1
ATOM 893 C C . ILE A 1 113 ? -9.412 2.481 -24.701 1.00 52.81 113 ILE A C 1
ATOM 895 O O . ILE A 1 113 ? -8.197 2.262 -24.748 1.00 52.81 113 ILE A O 1
ATOM 899 N N . PRO A 1 114 ? -9.872 3.622 -24.159 1.00 45.78 114 PRO A N 1
ATOM 900 C CA . PRO A 1 114 ? -8.999 4.383 -23.296 1.00 45.78 114 PRO A CA 1
ATOM 901 C C . PRO A 1 114 ? -8.730 3.503 -22.073 1.00 45.78 114 PRO A C 1
ATOM 903 O O . PRO A 1 114 ? -9.628 3.248 -21.267 1.00 45.78 114 PRO A O 1
ATOM 906 N N . LEU A 1 115 ? -7.486 3.045 -21.908 1.00 42.94 115 LEU A N 1
ATOM 907 C CA . LEU A 1 115 ? -6.988 2.655 -20.594 1.00 42.94 115 LEU A CA 1
ATOM 908 C C . LEU A 1 115 ? -7.049 3.910 -19.724 1.00 42.94 115 LEU A C 1
ATOM 910 O O . LEU A 1 115 ? -6.119 4.713 -19.657 1.00 42.94 115 LEU A O 1
ATOM 914 N N . ARG A 1 116 ? -8.202 4.105 -19.087 1.00 44.22 116 ARG A N 1
ATOM 915 C CA . ARG A 1 116 ? -8.407 5.072 -18.025 1.00 44.22 116 ARG A CA 1
ATOM 916 C C . ARG A 1 116 ? -7.623 4.547 -16.829 1.00 44.22 116 ARG A C 1
ATOM 918 O O . ARG A 1 116 ? -8.177 3.882 -15.960 1.00 44.22 116 ARG A O 1
ATOM 925 N N . PHE A 1 117 ? -6.317 4.807 -16.822 1.00 42.12 117 PHE A N 1
ATOM 926 C CA . PHE A 1 117 ? -5.479 4.619 -15.648 1.00 42.12 117 PHE A CA 1
ATOM 927 C C . PHE A 1 117 ? -6.130 5.398 -14.510 1.00 42.12 117 PHE A C 1
ATOM 929 O O . PHE A 1 117 ? -6.248 6.626 -14.559 1.00 42.12 117 PHE A O 1
ATOM 936 N N . GLY A 1 118 ? -6.651 4.650 -13.538 1.00 41.66 118 GLY A N 1
ATOM 937 C CA . GLY A 1 118 ? -7.273 5.195 -12.351 1.00 41.66 118 GLY A CA 1
ATOM 938 C C . GLY A 1 118 ? -6.331 6.214 -11.733 1.00 41.66 118 GLY A C 1
ATOM 939 O O . GLY A 1 118 ? -5.199 5.898 -11.372 1.00 41.66 118 GLY A O 1
ATOM 940 N N . LYS A 1 119 ? -6.813 7.456 -11.649 1.00 49.91 119 LYS A N 1
ATOM 941 C CA . LYS A 1 119 ? -6.328 8.436 -10.688 1.00 49.91 119 LYS A CA 1
ATOM 942 C C . LYS A 1 119 ? -6.122 7.707 -9.363 1.00 49.91 119 LYS A C 1
ATOM 944 O O . LYS A 1 119 ? -7.102 7.294 -8.751 1.00 49.91 119 LYS A O 1
ATOM 949 N N . TRP A 1 120 ? -4.880 7.606 -8.909 1.00 41.59 120 TRP A N 1
ATOM 950 C CA . TRP A 1 120 ? -4.623 7.427 -7.490 1.00 41.59 120 TRP A CA 1
ATOM 951 C C . TRP A 1 120 ? -5.165 8.688 -6.822 1.00 41.59 120 TRP A C 1
ATOM 953 O O . TRP A 1 120 ? -4.639 9.791 -7.000 1.00 41.59 120 TRP A O 1
ATOM 963 N N . GLY A 1 121 ? -6.348 8.540 -6.234 1.00 38.41 121 GLY A N 1
ATOM 964 C CA . GLY A 1 121 ? -7.117 9.619 -5.651 1.00 38.41 121 GLY A CA 1
ATOM 965 C C . GLY A 1 121 ? -6.318 10.260 -4.531 1.00 38.41 121 GLY A C 1
ATOM 966 O O . GLY A 1 121 ? -6.059 9.647 -3.505 1.00 38.41 121 GLY A O 1
ATOM 967 N N . ARG A 1 122 ? -5.963 11.531 -4.719 1.00 42.84 122 ARG A N 1
ATOM 968 C CA . ARG A 1 122 ? -5.759 12.451 -3.606 1.00 42.84 122 ARG A CA 1
ATOM 969 C C . ARG A 1 122 ? -7.065 12.453 -2.810 1.00 42.84 122 ARG A C 1
ATOM 971 O O . ARG A 1 122 ? -8.050 13.007 -3.298 1.00 42.84 122 ARG A O 1
ATOM 978 N N . LEU A 1 123 ? -7.076 11.850 -1.625 1.00 41.28 123 LEU A N 1
ATOM 979 C CA . LEU A 1 123 ? -8.131 12.090 -0.648 1.00 41.28 123 LEU A CA 1
ATOM 980 C C . LEU A 1 123 ? -8.095 13.587 -0.316 1.00 41.28 123 LEU A C 1
ATOM 982 O O . LEU A 1 123 ? -7.151 14.092 0.291 1.00 41.28 123 LEU A O 1
ATOM 986 N N . GLN A 1 124 ? -9.085 14.326 -0.815 1.00 44.03 124 GLN A N 1
ATOM 987 C CA . GLN A 1 124 ? -9.394 15.643 -0.284 1.00 44.03 124 GLN A CA 1
ATOM 988 C C . GLN A 1 124 ? -10.007 15.403 1.092 1.00 44.03 124 GLN A C 1
ATOM 990 O O . GLN A 1 124 ? -11.077 14.815 1.210 1.00 44.03 124 GLN A O 1
ATOM 995 N N . ASN A 1 125 ? -9.284 15.818 2.127 1.00 38.50 125 ASN A N 1
ATOM 996 C CA . ASN A 1 125 ? -9.781 15.881 3.489 1.00 38.50 125 ASN A CA 1
ATOM 997 C C . ASN A 1 125 ? -10.954 16.877 3.532 1.00 38.50 125 ASN A C 1
ATOM 999 O O . ASN A 1 125 ? -10.742 18.090 3.497 1.00 38.50 125 ASN A O 1
ATOM 1003 N N . VAL A 1 126 ? -12.187 16.369 3.556 1.00 45.81 126 VAL A N 1
ATOM 1004 C CA . VAL A 1 126 ? -13.388 17.165 3.826 1.00 45.81 126 VAL A CA 1
ATOM 1005 C C . VAL A 1 126 ? -13.652 17.091 5.323 1.00 45.81 126 VAL A C 1
ATOM 1007 O O . VAL A 1 126 ? -14.487 16.326 5.789 1.00 45.81 126 VAL A O 1
ATOM 1010 N N . ASN A 1 127 ? -12.932 17.908 6.084 1.00 38.50 127 ASN A N 1
ATOM 1011 C CA . ASN A 1 127 ? -13.379 18.310 7.409 1.00 38.50 127 ASN A C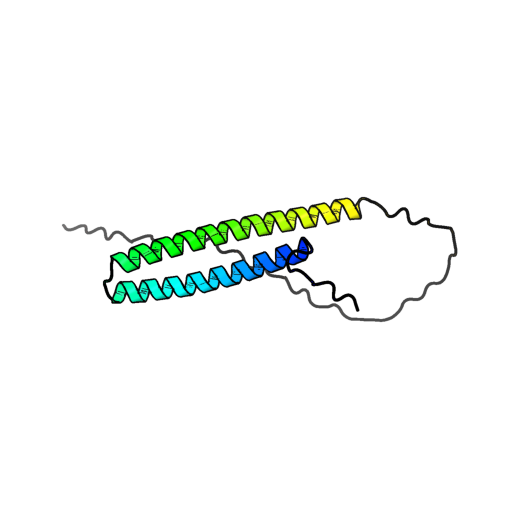A 1
ATOM 1012 C C . ASN A 1 127 ? -13.396 19.839 7.480 1.00 38.50 127 ASN A C 1
ATOM 1014 O O . ASN A 1 127 ? -12.483 20.476 7.995 1.00 38.50 127 ASN A O 1
ATOM 1018 N N . THR A 1 128 ? -14.434 20.439 6.894 1.00 45.66 128 THR A N 1
ATOM 1019 C CA . THR A 1 128 ? -14.842 21.806 7.236 1.00 45.66 128 THR A CA 1
ATOM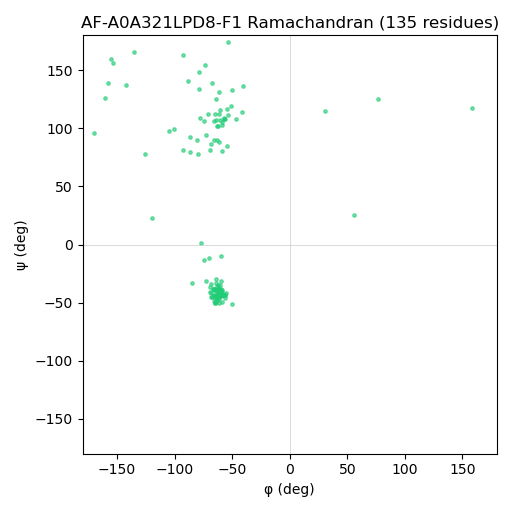 1020 C C . THR A 1 128 ? -16.097 21.697 8.085 1.00 45.66 128 THR A C 1
ATOM 1022 O O . THR A 1 128 ? -17.202 21.509 7.584 1.00 45.66 128 THR A O 1
ATOM 1025 N N . ILE A 1 129 ? -15.887 21.775 9.394 1.00 43.22 129 ILE A N 1
ATOM 1026 C CA . ILE A 1 129 ? -16.920 21.931 10.414 1.00 43.22 129 ILE A CA 1
ATOM 1027 C C . ILE A 1 129 ? -17.594 23.295 10.183 1.00 43.22 129 ILE A C 1
ATOM 1029 O O . ILE A 1 129 ? -16.889 24.307 10.179 1.00 43.22 129 ILE A O 1
AT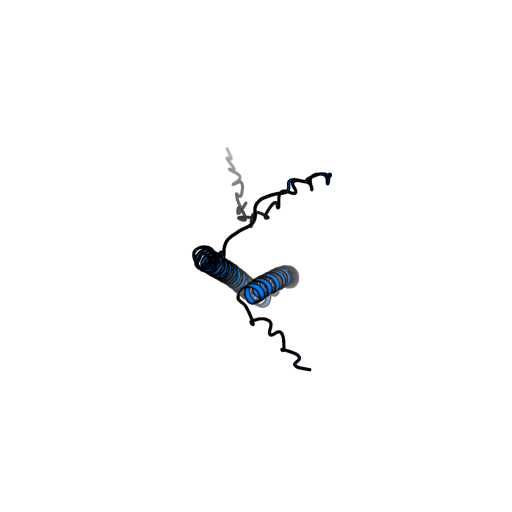OM 1033 N N . PRO A 1 130 ? -18.926 23.395 10.025 1.00 38.88 130 PRO A N 1
ATOM 1034 C CA . PRO A 1 130 ? -19.585 24.688 10.097 1.00 38.88 130 PRO A CA 1
ATOM 1035 C C . PRO A 1 130 ? -19.632 25.126 11.566 1.00 38.88 130 PRO A C 1
ATOM 1037 O O . PRO A 1 130 ? -20.407 24.602 12.365 1.00 38.88 130 PRO A O 1
ATOM 1040 N N . SER A 1 131 ? -18.797 26.097 11.946 1.00 41.84 131 SER A N 1
ATOM 1041 C CA . SER A 1 131 ? -18.961 26.799 13.221 1.00 41.84 131 SER A CA 1
ATOM 1042 C C . SER A 1 131 ? -20.279 27.573 13.202 1.00 41.84 131 SER A C 1
ATOM 1044 O O . SER A 1 131 ? -20.409 28.605 12.542 1.00 41.84 131 SER A O 1
ATOM 1046 N N . ALA A 1 132 ? -21.257 27.067 13.951 1.00 43.97 132 ALA A N 1
ATOM 1047 C CA . ALA A 1 132 ? -22.466 27.784 14.312 1.00 43.97 132 ALA A CA 1
ATOM 1048 C C . ALA A 1 132 ? -22.088 29.079 15.047 1.00 43.97 132 ALA A C 1
ATOM 1050 O O . ALA A 1 132 ? -21.638 29.067 16.193 1.00 43.97 132 ALA A O 1
ATOM 1051 N N . ARG A 1 133 ? -22.261 30.219 14.375 1.00 44.03 133 ARG A N 1
ATOM 1052 C CA . ARG A 1 133 ? -22.170 31.540 14.996 1.00 44.03 133 ARG A CA 1
ATOM 1053 C C . ARG A 1 133 ? -23.493 31.825 15.698 1.00 44.03 133 ARG A C 1
ATOM 1055 O O . ARG A 1 133 ? -24.407 32.387 15.105 1.00 44.03 133 ARG A O 1
ATOM 1062 N N . ILE A 1 134 ? -23.581 31.441 16.967 1.00 48.88 134 ILE A N 1
ATOM 1063 C CA . ILE A 1 134 ? -24.603 31.957 17.878 1.00 48.88 134 ILE A CA 1
ATOM 1064 C C . ILE A 1 134 ? -24.316 33.454 18.078 1.00 48.88 134 ILE A C 1
ATOM 1066 O O . ILE A 1 134 ? -23.345 33.827 18.731 1.00 48.88 134 ILE A O 1
ATOM 1070 N N . ARG A 1 135 ? -25.135 34.321 17.472 1.00 40.25 135 ARG A N 1
ATOM 1071 C CA . ARG A 1 135 ? -25.357 35.692 17.951 1.00 40.25 135 ARG A CA 1
ATOM 1072 C C . ARG A 1 135 ? -26.680 35.683 18.705 1.00 40.25 135 ARG A C 1
ATOM 1074 O O . ARG A 1 135 ? -27.738 35.679 18.085 1.00 40.25 135 ARG A O 1
ATOM 1081 N N . GLY A 1 136 ? -26.582 35.619 20.027 1.00 52.47 136 GLY A N 1
ATOM 1082 C CA . GLY A 1 136 ? -27.638 36.063 20.925 1.00 52.47 136 GLY A CA 1
ATOM 1083 C C . GLY A 1 136 ? -27.606 37.586 21.037 1.00 52.47 136 GLY A C 1
ATOM 1084 O O . GLY A 1 136 ? -26.548 38.195 20.862 1.00 52.47 136 GLY A O 1
ATOM 1085 N N . LEU A 1 137 ? -28.804 38.122 21.240 1.00 46.03 137 LEU A N 1
ATOM 1086 C CA . LEU A 1 137 ? -29.187 39.515 21.450 1.00 46.03 137 LEU A CA 1
ATOM 1087 C C . LEU A 1 137 ? -28.471 40.175 22.634 1.00 46.03 137 LEU A C 1
ATOM 1089 O O . LEU A 1 137 ? -28.129 39.443 23.590 1.00 46.03 137 LEU A O 1
#

Mean predicted aligned error: 17.05 Å

Foldseek 3Di:
DPPPPPDCPPDLVSVLVVLVVVLVVLVVVLVVLVVVLVVCVVVVVVVSNVVSVVVNVVSVVVNVVSVVSSVVSVVVVVVVVVVVVVPPPVPVPPDDDDDDDDDDDDDDDDDPDPPPPDPPDPPDPPDDDPPPPDDDD

Radius of gyration: 27.47 Å; Cα contacts (8 Å, |Δi|>4): 44; chains: 1; bounding box: 53×71×81 Å

pLDDT: mean 72.39, std 23.24, range [35.19, 97.69]

Nearest PDB structures (foldseek):
  5mto-assembly1_A  TM=7.984E-01  e=5.838E+00  Homo sapiens

Solvent-accessible surface area (backbone atoms only — not comparable to full-atom values): 8848 Å² total; per-residue (Å²): 134,87,78,73,78,81,52,69,69,78,41,67,70,43,38,41,51,49,44,50,53,52,44,53,52,50,54,51,54,47,55,54,50,54,52,50,37,54,53,30,54,75,69,66,36,64,70,57,32,54,52,47,54,53,50,51,54,51,51,55,54,50,48,54,50,43,53,52,51,44,49,53,45,50,51,52,52,50,50,54,49,51,65,54,66,71,48,70,74,79,68,81,74,77,80,86,85,84,88,81,92,82,85,88,81,90,81,81,84,79,76,89,71,78,83,73,74,74,74,83,72,78,80,74,84,84,78,80,78,83,80,81,79,84,79,78,135